Protein AF-A0AAE3LLK4-F1 (afdb_monomer_lite)

Sequence (112 aa):
MNLKKIAYYLGIALCLASPLVFGICMLIGLDNTVPLSLMITSNACRICSLEAEMTENTMRSDKAMKLYKVTTIDQYHYKRVFTVAAKSQYEALTKASVICPHENVLTIEEVD

Radius of gyration: 24.23 Å; chains: 1; bounding box: 47×38×63 Å

pLDDT: mean 74.81, std 14.13, range [47.0, 95.44]

Foldseek 3Di:
DDPLVVLVVVLVVLVVVLVVVLVVCVVVPDPCSVVVSVVSVVVNVVSVVVNVVVVVVVVLVPQAWWWKWWWWAAPVRDIDIDIDTHSDPVRRVVVVCVVPVRTHTDDMDTDD

Secondary structure (DSSP, 8-state):
--HHHHHHHHHHHHHHHHHHHHHHHHHTT-TTHHHHHHHHHHHHHHHHHHHHHHHHHHHHHHSPPEEEEEEEE-TT--EEEEEEEESSHHHHHHHHHHH-TTSEEEEEEEE-

Organism: NCBI:txid2981726

Structure (mmCIF, N/CA/C/O backbone):
data_AF-A0AAE3LLK4-F1
#
_entry.id   AF-A0AAE3LLK4-F1
#
loop_
_atom_site.group_PDB
_atom_site.id
_atom_site.type_symbol
_atom_site.label_atom_id
_atom_site.label_alt_id
_atom_site.label_comp_id
_atom_site.label_asym_id
_atom_site.label_entity_id
_atom_site.label_seq_id
_atom_site.pdbx_PDB_ins_code
_atom_site.Cartn_x
_atom_site.Cartn_y
_atom_site.Cartn_z
_atom_site.occupancy
_atom_site.B_iso_or_equiv
_atom_site.auth_seq_id
_atom_site.auth_comp_id
_atom_site.auth_asym_id
_atom_site.auth_atom_id
_atom_site.pdbx_PDB_model_num
ATOM 1 N N . MET A 1 1 ? -8.634 -16.674 18.968 1.00 47.00 1 MET A N 1
ATOM 2 C CA . MET A 1 1 ? -9.377 -15.476 19.423 1.00 47.00 1 MET A CA 1
ATOM 3 C C . MET A 1 1 ? -8.979 -14.313 18.514 1.00 47.00 1 MET A C 1
ATOM 5 O O . MET A 1 1 ? -7.790 -14.073 18.374 1.00 47.00 1 MET A O 1
ATOM 9 N N . ASN A 1 2 ? -9.914 -13.686 17.788 1.00 57.97 2 ASN A N 1
ATOM 10 C CA . ASN A 1 2 ? -9.593 -12.711 16.730 1.00 57.97 2 ASN A CA 1
ATOM 11 C C . ASN A 1 2 ? -9.253 -11.333 17.328 1.00 57.97 2 ASN A C 1
ATOM 13 O O . ASN A 1 2 ? -10.169 -10.591 17.678 1.00 57.97 2 ASN A O 1
ATOM 17 N N . LEU A 1 3 ? -7.963 -10.979 17.416 1.00 56.00 3 LEU A N 1
ATOM 18 C CA . LEU A 1 3 ? -7.491 -9.691 17.960 1.00 56.00 3 LEU A CA 1
ATOM 19 C C . LEU A 1 3 ? -8.180 -8.471 17.319 1.00 56.00 3 LEU A C 1
ATOM 21 O O . LEU A 1 3 ? -8.549 -7.543 18.031 1.00 56.00 3 LEU A O 1
ATOM 25 N N . LYS A 1 4 ? -8.437 -8.506 16.000 1.00 51.81 4 LYS A N 1
ATOM 26 C CA . LYS A 1 4 ? -9.186 -7.457 15.277 1.00 51.81 4 LYS A CA 1
ATOM 27 C C . LYS A 1 4 ? -10.586 -7.230 15.845 1.00 51.81 4 LYS A C 1
ATOM 29 O O . LYS A 1 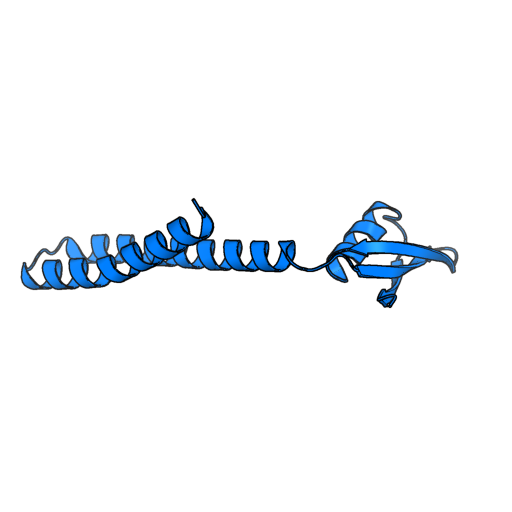4 ? -11.025 -6.097 15.979 1.00 51.81 4 LYS A O 1
ATOM 34 N N . LYS A 1 5 ? -11.275 -8.314 16.209 1.00 52.34 5 LYS A N 1
ATOM 35 C CA . LYS A 1 5 ? -12.628 -8.249 16.769 1.00 52.34 5 LYS A CA 1
ATOM 36 C C . LYS A 1 5 ? -12.605 -7.618 18.161 1.00 52.34 5 LYS A C 1
ATOM 38 O O . LYS A 1 5 ? -13.480 -6.831 18.483 1.00 52.34 5 LYS A O 1
ATOM 43 N N . ILE A 1 6 ? -11.586 -7.939 18.961 1.00 66.12 6 ILE A N 1
ATOM 44 C CA . ILE A 1 6 ? -11.416 -7.390 20.313 1.00 66.12 6 ILE A CA 1
ATOM 45 C C . ILE A 1 6 ? -11.130 -5.890 20.251 1.00 66.12 6 ILE A C 1
ATOM 47 O O . ILE A 1 6 ? -11.786 -5.134 20.955 1.00 66.12 6 ILE A O 1
ATOM 51 N N . ALA A 1 7 ? -10.200 -5.465 19.391 1.00 65.56 7 ALA A N 1
ATOM 52 C CA . ALA A 1 7 ? -9.872 -4.051 19.220 1.00 65.56 7 ALA A CA 1
ATOM 53 C C . ALA A 1 7 ? -11.097 -3.239 18.767 1.00 65.56 7 ALA A C 1
ATOM 55 O O . ALA A 1 7 ? -11.416 -2.238 19.392 1.00 65.56 7 ALA A O 1
ATOM 56 N N . TYR A 1 8 ? -11.842 -3.747 17.779 1.00 64.38 8 TYR A N 1
ATOM 57 C CA . TYR A 1 8 ? -13.065 -3.118 17.274 1.00 64.38 8 TYR A CA 1
ATOM 58 C C . TYR A 1 8 ? -14.158 -2.971 18.347 1.00 64.38 8 TYR A C 1
ATOM 60 O O . TYR A 1 8 ? -14.756 -1.909 18.504 1.00 64.38 8 TYR A O 1
ATOM 68 N N . TYR A 1 9 ? -14.412 -4.020 19.137 1.00 61.81 9 TYR A N 1
ATOM 69 C CA . TYR A 1 9 ? -15.387 -3.928 20.229 1.00 61.81 9 TYR A CA 1
ATOM 70 C C . TYR A 1 9 ? -14.908 -3.027 21.372 1.00 61.81 9 TYR A C 1
ATOM 72 O O . TYR A 1 9 ? -15.733 -2.382 22.017 1.00 61.81 9 TYR A O 1
ATOM 80 N N . LEU A 1 10 ? -13.596 -2.950 21.609 1.00 67.81 10 LEU A N 1
ATOM 81 C CA . LEU A 1 10 ? -13.011 -2.058 22.606 1.00 67.81 10 LEU A CA 1
ATOM 82 C C . LEU A 1 10 ? -13.147 -0.586 22.182 1.00 67.81 10 LEU A C 1
ATOM 84 O O . LEU A 1 10 ? -13.564 0.232 23.000 1.00 67.81 10 LEU A O 1
ATOM 88 N N . GLY A 1 11 ? -12.886 -0.261 20.911 1.00 64.19 11 GLY A N 1
ATOM 89 C CA . GLY A 1 11 ? -13.082 1.080 20.349 1.00 64.19 11 GLY A CA 1
ATOM 90 C C . GLY A 1 11 ? -14.535 1.548 20.442 1.00 64.19 11 GLY A C 1
ATOM 91 O O . GLY A 1 11 ? -14.807 2.637 20.950 1.00 64.19 11 GLY A O 1
ATOM 92 N N . ILE A 1 12 ? -15.489 0.681 20.082 1.00 67.19 12 ILE A N 1
ATOM 93 C CA . ILE A 1 12 ? -16.929 0.963 20.218 1.00 67.19 12 ILE A CA 1
ATOM 94 C C . ILE A 1 12 ? -17.327 1.167 21.685 1.00 67.19 12 ILE A C 1
ATOM 96 O O . ILE A 1 12 ? -18.058 2.107 21.996 1.00 67.19 12 ILE A O 1
ATOM 100 N N . ALA A 1 13 ? -16.843 0.324 22.602 1.00 65.75 13 ALA A N 1
ATOM 101 C CA . ALA A 1 13 ? -17.160 0.442 24.025 1.00 65.75 13 ALA A CA 1
ATOM 102 C C . ALA A 1 13 ? -16.653 1.766 24.626 1.00 65.75 13 ALA A C 1
ATOM 104 O O . ALA A 1 13 ? -17.387 2.427 25.361 1.00 65.75 13 ALA A O 1
ATOM 105 N N . LEU A 1 14 ? -15.434 2.191 24.277 1.00 63.06 14 LEU A N 1
ATOM 106 C CA . LEU A 1 14 ? -14.879 3.485 24.691 1.00 63.06 14 LEU A CA 1
ATOM 107 C C . LEU A 1 14 ? -15.632 4.671 24.066 1.00 63.06 14 LEU A C 1
ATOM 109 O O . LEU A 1 14 ? -15.887 5.671 24.746 1.00 63.06 14 LEU A O 1
ATOM 113 N N . CYS A 1 15 ? -16.037 4.552 22.800 1.00 60.31 15 CYS A N 1
ATOM 114 C CA . CYS A 1 15 ? -16.816 5.578 22.110 1.00 60.31 15 CYS A CA 1
ATOM 115 C C . CYS A 1 15 ? -18.198 5.773 22.759 1.00 60.31 15 CYS A C 1
ATOM 117 O O . CYS A 1 15 ? -18.617 6.905 22.982 1.00 60.31 15 CYS A O 1
ATOM 119 N N . LEU A 1 16 ? -18.872 4.687 23.154 1.00 60.47 16 LEU A N 1
ATOM 120 C CA . LEU A 1 16 ? -20.188 4.730 23.808 1.00 60.47 16 LEU A CA 1
ATOM 121 C C . LEU A 1 16 ? -20.133 5.105 25.298 1.00 60.47 16 LEU A C 1
ATOM 123 O O . LEU A 1 16 ? -21.094 5.667 25.823 1.00 60.47 16 LEU A O 1
ATOM 127 N N . ALA A 1 17 ? -19.021 4.838 25.987 1.00 63.31 17 ALA A N 1
ATOM 128 C CA . ALA A 1 17 ? -18.833 5.255 27.377 1.00 63.31 17 ALA A CA 1
ATOM 129 C C . ALA A 1 17 ? -18.650 6.780 27.515 1.00 63.31 17 ALA A C 1
ATOM 131 O O . ALA A 1 17 ? -19.011 7.360 28.540 1.00 63.31 17 ALA A O 1
ATOM 132 N N . SER A 1 18 ? -18.133 7.442 26.474 1.00 58.81 18 SER A N 1
ATOM 133 C CA . SER A 1 18 ? -17.770 8.866 26.507 1.00 58.81 18 SER A CA 1
ATOM 134 C C . SER A 1 18 ? -18.979 9.815 26.688 1.00 58.81 18 SER A C 1
ATOM 136 O O . SER A 1 18 ? -18.922 10.673 27.572 1.00 58.81 18 SER A O 1
ATOM 138 N N . PRO A 1 19 ? -20.110 9.652 25.965 1.00 62.91 19 PRO A N 1
ATOM 139 C CA . PRO A 1 19 ? -21.322 10.451 26.183 1.00 62.91 19 PRO A CA 1
ATOM 140 C C . PRO A 1 19 ? -22.012 10.162 27.520 1.00 62.91 19 PRO A C 1
ATOM 142 O O . PRO A 1 19 ? -22.598 11.060 28.122 1.00 62.91 19 PRO A O 1
ATOM 145 N N . LEU A 1 20 ? -21.936 8.914 27.994 1.00 62.31 20 LEU A N 1
ATOM 146 C CA . LEU A 1 20 ? -22.552 8.474 29.249 1.00 62.31 20 LEU A CA 1
ATOM 147 C C . LEU A 1 20 ? -21.891 9.145 30.458 1.00 62.31 20 LEU A C 1
ATOM 149 O O . LEU A 1 20 ? -22.584 9.687 31.317 1.00 62.31 20 LEU A O 1
ATOM 153 N N . VAL A 1 21 ? -20.557 9.182 30.490 1.00 61.28 21 VAL A N 1
ATOM 154 C CA . VAL A 1 21 ? -19.802 9.876 31.546 1.00 61.28 21 VAL A CA 1
ATOM 155 C C . VAL A 1 21 ? -20.025 11.390 31.472 1.00 61.28 21 VAL A C 1
ATOM 157 O O . VAL A 1 21 ? -20.238 12.022 32.503 1.00 61.28 21 VAL A O 1
ATOM 160 N N . PHE A 1 22 ? -20.073 11.971 30.268 1.00 58.62 22 PHE A N 1
ATOM 161 C CA . PHE A 1 22 ? -20.357 13.398 30.083 1.00 58.62 22 PHE A CA 1
ATOM 162 C C . PHE A 1 22 ? -21.745 13.807 30.604 1.00 58.62 22 PHE A C 1
ATOM 164 O O . PHE A 1 22 ? -21.869 14.806 31.315 1.00 58.62 22 PHE A O 1
ATOM 171 N N . GLY A 1 23 ? -22.780 13.013 30.305 1.00 60.66 23 GLY A N 1
ATOM 172 C CA . GLY A 1 23 ? -24.144 13.258 30.781 1.00 60.66 23 GLY A CA 1
ATOM 173 C C . GLY A 1 23 ? -24.277 13.162 32.303 1.00 60.66 23 GLY A C 1
ATOM 174 O O . GLY A 1 23 ? -24.940 13.998 32.916 1.00 60.66 23 GLY A O 1
ATOM 175 N N . ILE A 1 24 ? -23.596 12.195 32.930 1.00 64.19 24 ILE A N 1
ATOM 176 C CA . ILE A 1 24 ? -23.587 12.040 34.394 1.00 64.19 24 ILE A CA 1
ATOM 177 C C . ILE A 1 24 ? -22.848 13.211 35.064 1.00 64.19 24 ILE A C 1
ATOM 179 O O . ILE A 1 24 ? -23.325 13.743 36.063 1.00 64.19 24 ILE A O 1
ATOM 183 N N . CYS A 1 25 ? -21.723 13.668 34.506 1.00 54.75 25 CYS A N 1
ATOM 184 C CA . CYS A 1 25 ? -20.962 14.789 35.066 1.00 54.75 25 CYS A CA 1
ATOM 185 C C . CYS A 1 25 ? -21.689 16.143 34.947 1.00 54.75 25 CYS A C 1
ATOM 187 O O . CYS A 1 25 ? -21.600 16.958 35.866 1.00 54.75 25 CYS A O 1
ATOM 189 N N . MET A 1 26 ? -22.456 16.363 33.871 1.00 55.66 26 MET A N 1
ATOM 190 C CA . MET A 1 26 ? -23.318 17.547 33.713 1.00 55.66 26 MET A CA 1
ATOM 191 C C . MET A 1 26 ? -24.447 17.603 34.758 1.00 55.66 26 MET A C 1
ATOM 193 O O . MET A 1 26 ? -24.778 18.684 35.237 1.00 55.66 26 MET A O 1
ATOM 197 N N . LEU A 1 27 ? -25.013 16.454 35.153 1.00 59.50 27 LEU A N 1
ATOM 198 C CA . LEU A 1 27 ? -26.073 16.378 36.173 1.00 59.50 27 LEU A CA 1
ATOM 199 C C . LEU A 1 27 ? -25.582 16.688 37.596 1.00 59.50 27 LEU A C 1
ATOM 201 O O . LEU A 1 27 ? -26.373 17.124 38.429 1.00 59.50 27 LEU A O 1
ATOM 205 N N . ILE A 1 28 ? -24.298 16.456 37.882 1.00 63.84 28 ILE A N 1
ATOM 206 C CA . ILE A 1 28 ? -23.717 16.594 39.230 1.00 63.84 28 ILE A CA 1
ATOM 207 C C . ILE A 1 28 ? -23.083 17.990 39.437 1.00 63.84 28 ILE A C 1
ATOM 209 O O . ILE A 1 28 ? -22.643 18.311 40.537 1.00 63.84 28 ILE A O 1
ATOM 213 N N . GLY A 1 29 ? -23.081 18.861 38.417 1.00 55.12 29 GLY A N 1
ATOM 214 C CA . GLY A 1 29 ? -22.636 20.257 38.552 1.00 55.12 29 GLY A CA 1
ATOM 215 C C . GLY A 1 29 ? -21.148 20.403 38.887 1.00 55.12 29 GLY A C 1
ATOM 216 O O . GLY A 1 29 ? -20.765 21.265 39.671 1.00 55.12 29 GLY A O 1
ATOM 217 N N . LEU A 1 30 ? -20.303 19.525 38.342 1.00 57.62 30 LEU A N 1
ATOM 218 C CA . LEU A 1 30 ? -18.868 19.521 38.619 1.00 57.62 30 LEU A CA 1
ATOM 219 C C . LEU A 1 30 ? -18.141 20.450 37.624 1.00 57.62 30 LEU A C 1
ATOM 221 O O . LEU A 1 30 ? -18.011 20.110 36.451 1.00 57.62 30 LEU A O 1
ATOM 225 N N . ASP A 1 31 ? -17.616 21.598 38.057 1.00 56.38 31 ASP A N 1
ATOM 226 C CA . ASP A 1 31 ? -16.906 22.558 37.174 1.00 56.38 31 ASP A CA 1
ATOM 227 C C . ASP A 1 31 ? -15.647 21.976 36.490 1.00 56.38 31 ASP A C 1
ATOM 229 O O . ASP A 1 31 ? -15.198 22.446 35.444 1.00 56.38 31 ASP A O 1
ATOM 233 N N . ASN A 1 32 ? -15.122 20.864 37.007 1.00 55.44 32 ASN A N 1
ATOM 234 C CA . ASN A 1 32 ? -13.986 20.135 36.432 1.00 55.44 32 ASN A CA 1
ATOM 235 C C . ASN A 1 32 ? -14.366 19.285 35.194 1.00 55.44 32 ASN A C 1
ATOM 237 O O . ASN A 1 32 ? -13.518 18.599 34.619 1.00 55.44 32 ASN A O 1
ATOM 241 N N . THR A 1 33 ? -15.635 19.313 34.770 1.00 55.41 33 THR A N 1
ATOM 242 C CA . THR A 1 33 ? -16.180 18.483 33.677 1.00 55.41 33 THR A CA 1
ATOM 243 C C . THR A 1 33 ? -15.737 18.950 32.292 1.00 55.41 33 THR A C 1
ATOM 245 O O . THR A 1 33 ? -15.541 18.129 31.396 1.00 55.41 33 THR A O 1
ATOM 248 N N . VAL A 1 34 ? -15.517 20.252 32.094 1.00 60.12 34 VAL A N 1
ATOM 249 C CA . VAL A 1 34 ? -15.059 20.800 30.804 1.00 60.12 34 VAL A CA 1
ATOM 250 C C . VAL A 1 34 ? -13.661 20.280 30.423 1.00 60.12 34 VAL A C 1
ATOM 252 O O . VAL A 1 34 ? -13.531 19.710 29.341 1.00 60.12 34 VAL A O 1
ATOM 255 N N . PRO A 1 35 ? -12.621 20.358 31.278 1.00 59.03 35 PRO A N 1
ATOM 256 C CA . PRO A 1 35 ? -11.312 19.804 30.928 1.00 59.03 35 PRO A CA 1
ATOM 257 C C . PRO A 1 35 ? -11.329 18.272 30.799 1.00 59.03 35 PRO A C 1
ATOM 259 O O . PRO A 1 35 ? -10.689 17.731 29.898 1.00 59.03 35 PRO A O 1
ATOM 262 N N . LEU A 1 36 ? -12.103 17.564 31.631 1.00 61.84 36 LEU A N 1
ATOM 263 C CA . LEU A 1 36 ? -12.201 16.101 31.572 1.00 61.84 36 LEU A CA 1
ATOM 264 C C . LEU A 1 36 ? -12.891 15.620 30.283 1.00 61.84 36 LEU A C 1
ATOM 266 O O . LEU A 1 36 ? -12.417 14.693 29.628 1.00 61.84 36 LEU A O 1
ATOM 270 N N . SER A 1 37 ? -13.977 16.281 29.881 1.00 60.25 37 SER A N 1
ATOM 271 C CA . SER A 1 37 ? -14.702 15.976 28.642 1.00 60.25 37 SER A CA 1
ATOM 272 C C . SER A 1 37 ? -13.873 16.256 27.391 1.00 60.25 37 SER A C 1
ATOM 274 O O . SER A 1 37 ? -13.906 15.465 26.445 1.00 60.25 37 SER A O 1
ATOM 276 N N . LEU A 1 38 ? -13.057 17.314 27.403 1.00 61.59 38 LEU A N 1
ATOM 277 C CA . LEU A 1 38 ? -12.122 17.616 26.323 1.00 61.59 38 LEU A CA 1
ATOM 278 C C . LEU A 1 38 ? -11.022 16.546 26.215 1.00 61.59 38 LEU A C 1
ATOM 280 O O . LEU A 1 38 ? -10.696 16.105 25.113 1.00 61.59 38 LEU A O 1
ATOM 284 N N . MET A 1 39 ? -10.484 16.083 27.352 1.00 68.25 39 MET A N 1
ATOM 285 C CA . MET A 1 39 ? -9.496 14.997 27.390 1.00 68.25 39 MET A CA 1
ATOM 286 C C . MET A 1 39 ? -10.072 13.677 26.866 1.00 68.25 39 MET A C 1
ATOM 288 O O . MET A 1 39 ? -9.423 13.002 26.067 1.00 68.25 39 MET A O 1
ATOM 292 N N . ILE A 1 40 ? -11.295 13.326 27.271 1.00 67.69 40 ILE A N 1
ATOM 293 C CA . ILE A 1 40 ? -11.988 12.119 26.798 1.00 67.69 40 ILE A CA 1
ATOM 294 C C . ILE A 1 40 ? -12.253 12.214 25.290 1.00 67.69 40 ILE A C 1
ATOM 296 O O . ILE A 1 40 ? -11.928 11.284 24.556 1.00 67.69 40 ILE A O 1
ATOM 300 N N . THR A 1 41 ? -12.756 13.356 24.812 1.00 64.19 41 THR A N 1
ATOM 301 C CA . THR A 1 41 ? -13.035 13.581 23.383 1.00 64.19 41 THR A CA 1
ATOM 302 C C . THR A 1 41 ? -11.757 13.528 22.544 1.00 64.19 41 THR A C 1
ATOM 304 O O . THR A 1 41 ? -11.729 12.884 21.499 1.00 64.19 41 THR A O 1
ATOM 307 N N . SER A 1 42 ? -10.666 14.135 23.017 1.00 67.94 42 SER A N 1
ATOM 308 C CA . SER A 1 42 ? -9.360 14.086 22.346 1.00 67.94 42 SER A CA 1
ATOM 309 C C . SER A 1 42 ? -8.820 12.656 22.248 1.00 67.94 42 SER A C 1
ATOM 311 O O . SER A 1 42 ? -8.375 12.222 21.183 1.00 67.94 42 SER A O 1
ATOM 313 N N . ASN A 1 43 ? -8.926 11.881 23.330 1.00 68.75 43 ASN A N 1
ATOM 314 C CA . ASN A 1 43 ? -8.514 10.480 23.333 1.00 68.75 43 ASN A CA 1
ATOM 315 C C . ASN A 1 43 ? -9.390 9.622 22.409 1.00 68.75 43 ASN A C 1
ATOM 317 O O . ASN A 1 43 ? -8.853 8.776 21.698 1.00 68.75 43 ASN A O 1
ATOM 321 N N . ALA A 1 44 ? -10.699 9.879 22.351 1.00 67.94 44 ALA A N 1
ATOM 322 C CA . ALA A 1 44 ? -11.597 9.224 21.403 1.00 67.94 44 ALA A CA 1
ATOM 323 C C . ALA A 1 44 ? -11.207 9.534 19.949 1.00 67.94 44 ALA A C 1
ATOM 325 O O . ALA A 1 44 ? -11.068 8.610 19.154 1.00 67.94 44 ALA A O 1
ATOM 326 N N . CYS A 1 45 ? -10.922 10.798 19.611 1.00 66.56 45 CYS A N 1
ATOM 327 C CA . CYS A 1 45 ? -10.436 11.170 18.277 1.00 66.56 45 CYS A CA 1
ATOM 328 C C . CYS A 1 45 ? -9.134 10.445 17.912 1.00 66.56 45 CYS A C 1
ATOM 330 O O . CYS A 1 45 ? -8.999 9.953 16.795 1.00 66.56 45 CYS A O 1
ATOM 332 N N . ARG A 1 46 ? -8.185 10.326 18.851 1.00 68.19 46 ARG A N 1
ATOM 333 C CA . ARG A 1 46 ? -6.929 9.592 18.619 1.00 68.19 46 ARG A CA 1
ATOM 334 C C . ARG A 1 46 ? -7.163 8.103 18.379 1.00 68.19 46 ARG A C 1
ATOM 336 O O . ARG A 1 46 ? -6.507 7.535 17.513 1.00 68.19 46 ARG A O 1
ATOM 343 N N . ILE A 1 47 ? -8.085 7.485 19.119 1.00 74.38 47 ILE A N 1
ATOM 344 C CA . ILE A 1 47 ? -8.459 6.078 18.925 1.00 74.38 47 ILE A CA 1
ATOM 345 C C . ILE A 1 47 ? -9.122 5.894 17.557 1.00 74.38 47 ILE A C 1
ATOM 347 O O . ILE A 1 47 ? -8.704 5.013 16.816 1.00 74.38 47 ILE A O 1
ATOM 351 N N . CYS A 1 48 ? -10.071 6.755 17.179 1.00 66.00 48 CYS A N 1
ATOM 352 C CA . CYS A 1 48 ? -10.728 6.687 15.872 1.00 66.00 48 CYS A CA 1
ATOM 353 C C . CYS A 1 48 ? -9.734 6.864 14.713 1.00 66.00 48 CYS A C 1
ATOM 355 O O . CYS A 1 48 ? -9.795 6.120 13.736 1.00 66.00 48 CYS A O 1
ATOM 357 N N . SER A 1 49 ? -8.789 7.806 14.822 1.00 64.38 49 SER A N 1
ATOM 358 C CA . SER A 1 49 ? -7.726 7.972 13.822 1.00 64.38 49 SER A CA 1
ATOM 359 C C . SER A 1 49 ? -6.834 6.734 13.728 1.00 64.38 49 SER A C 1
ATOM 361 O O . SER A 1 49 ? -6.499 6.304 12.627 1.00 64.38 49 SER A O 1
ATOM 363 N N . LEU A 1 50 ? -6.494 6.125 14.867 1.00 70.69 50 LEU A N 1
ATOM 364 C CA . LEU A 1 50 ? -5.698 4.901 14.904 1.00 70.69 50 LEU A CA 1
ATOM 365 C C . LEU A 1 50 ? -6.463 3.701 14.321 1.00 70.69 50 LEU A C 1
ATOM 367 O O . LEU A 1 50 ? -5.881 2.889 13.608 1.00 70.69 50 LEU A O 1
ATOM 371 N N . GLU A 1 51 ? -7.766 3.578 14.578 1.00 69.44 51 GLU A N 1
ATOM 372 C CA . GLU A 1 51 ? -8.611 2.535 13.982 1.00 69.44 51 GLU A CA 1
ATOM 373 C C . GLU A 1 51 ? -8.747 2.701 12.467 1.00 69.44 51 GLU A C 1
ATOM 375 O O . GLU A 1 51 ? -8.685 1.705 11.738 1.00 69.44 51 GLU A O 1
ATOM 380 N N . ALA A 1 52 ? -8.883 3.939 11.982 1.00 67.06 52 ALA A N 1
ATOM 381 C CA . ALA A 1 52 ? -8.894 4.239 10.555 1.00 67.06 52 ALA A CA 1
ATOM 382 C C . ALA A 1 52 ? -7.565 3.834 9.895 1.00 67.06 52 ALA A C 1
ATOM 384 O O . ALA A 1 52 ? -7.575 3.103 8.904 1.00 67.06 52 ALA A O 1
ATOM 385 N N . GLU A 1 53 ? -6.432 4.203 10.498 1.00 69.69 53 GLU A N 1
ATOM 386 C CA . GLU A 1 53 ? -5.095 3.832 10.018 1.00 69.69 53 GLU A CA 1
ATOM 387 C C . GLU A 1 53 ? -4.881 2.306 10.026 1.00 69.69 53 GLU A C 1
ATOM 389 O O . GLU A 1 53 ? -4.396 1.722 9.056 1.00 69.69 53 GLU A O 1
ATOM 394 N N . MET A 1 54 ? -5.296 1.617 11.094 1.00 69.31 54 MET A N 1
ATOM 395 C CA . MET A 1 54 ? -5.199 0.154 11.209 1.00 69.31 54 MET A CA 1
ATOM 396 C C . MET A 1 54 ? -6.099 -0.577 10.202 1.00 69.31 54 MET A C 1
ATOM 398 O O . MET A 1 54 ? -5.741 -1.656 9.707 1.00 69.31 54 MET A O 1
ATOM 402 N N . THR A 1 55 ? -7.258 0.001 9.882 1.00 69.81 55 THR A N 1
ATOM 403 C CA . THR A 1 55 ? -8.184 -0.518 8.867 1.00 69.81 55 THR A CA 1
ATOM 404 C C . THR A 1 55 ? -7.611 -0.333 7.467 1.00 69.81 55 THR A C 1
ATOM 406 O O . THR A 1 55 ? -7.583 -1.293 6.694 1.00 69.81 55 THR A O 1
ATOM 409 N N . GLU A 1 56 ? -7.071 0.846 7.158 1.00 68.88 56 GLU A N 1
ATOM 410 C CA . GLU A 1 56 ? -6.389 1.114 5.890 1.00 68.88 56 GLU A CA 1
ATOM 411 C C . GLU A 1 56 ? -5.181 0.185 5.701 1.00 68.88 56 GLU A C 1
ATOM 413 O O . GLU A 1 56 ? -5.051 -0.466 4.661 1.00 68.88 56 GLU A O 1
ATOM 418 N N . ASN A 1 57 ? -4.349 0.026 6.734 1.00 65.31 57 ASN A N 1
ATOM 419 C CA . ASN A 1 57 ? -3.199 -0.879 6.709 1.00 65.31 57 ASN A CA 1
ATOM 420 C C . ASN A 1 57 ? -3.612 -2.346 6.530 1.00 65.31 57 ASN A C 1
ATOM 422 O O . ASN A 1 57 ? -2.958 -3.093 5.798 1.00 65.31 57 ASN A O 1
ATOM 426 N N . THR A 1 58 ? -4.720 -2.764 7.142 1.00 66.69 58 THR A N 1
ATOM 427 C CA . THR A 1 58 ? -5.303 -4.095 6.929 1.00 66.69 58 THR A CA 1
ATOM 428 C C . THR A 1 58 ? -5.763 -4.282 5.486 1.00 66.69 58 THR A C 1
ATOM 430 O O . THR A 1 58 ? -5.383 -5.265 4.855 1.00 66.69 58 THR A O 1
ATOM 433 N N . MET A 1 59 ? -6.543 -3.345 4.943 1.00 64.69 59 MET A N 1
ATOM 434 C CA . MET A 1 59 ? -7.035 -3.412 3.563 1.00 64.69 59 MET A CA 1
ATOM 435 C C . MET A 1 59 ? -5.886 -3.391 2.552 1.00 64.69 59 MET A C 1
ATOM 437 O O . MET A 1 59 ? -5.910 -4.106 1.550 1.00 64.69 59 MET A O 1
ATOM 441 N N . ARG A 1 60 ? -4.834 -2.618 2.840 1.00 62.50 60 ARG A N 1
ATOM 442 C CA . ARG A 1 60 ? -3.585 -2.627 2.079 1.0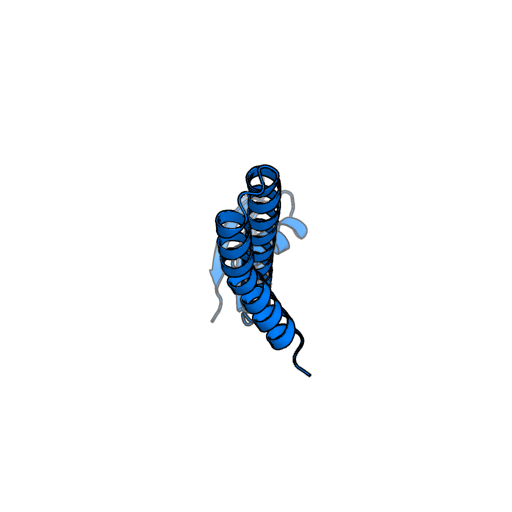0 62.50 60 ARG A CA 1
ATOM 443 C C . ARG A 1 60 ? -2.856 -3.964 2.198 1.00 62.50 60 ARG A C 1
ATOM 445 O O . ARG A 1 60 ? -2.243 -4.397 1.227 1.00 62.50 60 ARG A O 1
ATOM 452 N N . SER A 1 61 ? -2.912 -4.628 3.353 1.00 64.12 61 SER A N 1
ATOM 453 C CA . SER A 1 61 ? -2.317 -5.950 3.551 1.00 64.12 61 SER A CA 1
ATOM 454 C C . SER A 1 61 ? -3.061 -7.052 2.792 1.00 64.12 61 SER A C 1
ATOM 456 O O . SER A 1 61 ? -2.399 -7.885 2.172 1.00 64.12 61 SER A O 1
ATOM 458 N N . ASP A 1 62 ? -4.393 -7.025 2.801 1.00 65.69 62 ASP A N 1
ATOM 459 C CA . ASP A 1 62 ? -5.256 -8.060 2.212 1.00 65.69 62 ASP A CA 1
ATOM 460 C C . ASP A 1 62 ? -5.361 -7.967 0.678 1.00 65.69 62 ASP A C 1
ATOM 462 O O . ASP A 1 62 ? -5.872 -8.876 0.025 1.00 65.69 62 ASP A O 1
ATOM 466 N N . LYS A 1 63 ? -4.850 -6.890 0.071 1.00 73.50 63 LYS A N 1
ATOM 467 C CA . LYS A 1 63 ? -4.813 -6.746 -1.387 1.00 73.50 63 LYS A CA 1
ATOM 468 C C . LYS A 1 63 ? -3.838 -7.763 -1.994 1.00 73.50 63 LYS A C 1
ATOM 470 O O . LYS A 1 63 ? -2.658 -7.790 -1.636 1.00 73.50 63 LYS A O 1
ATOM 475 N N . ALA A 1 64 ? -4.337 -8.591 -2.915 1.00 81.56 64 ALA A N 1
ATOM 476 C CA . ALA A 1 64 ? -3.530 -9.575 -3.632 1.00 81.56 64 ALA A CA 1
ATOM 477 C C . ALA A 1 64 ? -2.354 -8.899 -4.358 1.00 81.56 64 ALA A C 1
ATOM 479 O O . ALA A 1 64 ? -2.490 -7.791 -4.884 1.00 81.56 64 ALA A O 1
ATOM 480 N N . MET A 1 65 ? -1.195 -9.563 -4.368 1.00 87.06 65 MET A N 1
ATOM 481 C CA . MET A 1 65 ? -0.038 -9.098 -5.130 1.00 87.06 65 MET A CA 1
ATOM 482 C C . MET A 1 65 ? -0.364 -9.155 -6.620 1.00 87.06 65 MET A C 1
ATOM 484 O O . MET A 1 65 ? -0.794 -10.191 -7.120 1.00 87.06 65 MET A O 1
ATOM 488 N N . LYS A 1 66 ? -0.127 -8.045 -7.310 1.00 90.38 66 LYS A N 1
ATOM 489 C CA . LYS A 1 66 ? -0.264 -7.910 -8.759 1.00 90.38 66 LYS A CA 1
ATOM 490 C C . LYS A 1 66 ? 1.113 -7.714 -9.375 1.00 90.38 66 LYS A C 1
ATOM 492 O O . LYS A 1 66 ? 2.026 -7.219 -8.707 1.00 90.38 66 LYS A O 1
ATOM 497 N N . LEU A 1 67 ? 1.268 -8.097 -10.635 1.00 93.56 67 LEU A N 1
ATOM 498 C CA . LEU A 1 67 ? 2.483 -7.825 -11.390 1.00 93.56 67 LEU A CA 1
ATOM 499 C C . LEU A 1 67 ? 2.334 -6.484 -12.103 1.00 93.56 67 LEU A C 1
ATOM 501 O O . LEU A 1 67 ? 1.317 -6.210 -12.729 1.00 93.56 67 LEU A O 1
ATOM 505 N N . TYR A 1 68 ? 3.356 -5.645 -11.999 1.00 94.06 68 TYR A N 1
ATOM 506 C CA . TYR A 1 68 ? 3.432 -4.377 -12.707 1.00 94.06 68 TYR A CA 1
ATOM 507 C C . TYR A 1 68 ? 4.658 -4.363 -13.598 1.00 94.06 68 TYR A C 1
ATOM 509 O O . TYR A 1 68 ? 5.762 -4.685 -13.155 1.00 94.06 68 TYR A O 1
ATOM 517 N N . LYS A 1 69 ? 4.466 -3.940 -14.840 1.00 95.44 69 LYS A N 1
ATOM 518 C CA . LYS A 1 69 ? 5.531 -3.649 -15.784 1.00 95.44 69 LYS A CA 1
ATOM 519 C C . LYS A 1 69 ? 5.882 -2.169 -15.669 1.00 95.44 69 LYS A C 1
ATOM 521 O O . LYS A 1 69 ? 5.093 -1.310 -16.054 1.00 95.44 69 LYS A O 1
ATOM 526 N N . VAL A 1 70 ? 7.048 -1.870 -15.109 1.00 94.25 70 VAL A N 1
ATOM 527 C CA . VAL A 1 70 ? 7.558 -0.504 -14.946 1.00 94.25 70 VAL A CA 1
ATOM 528 C C . VAL A 1 70 ? 8.633 -0.262 -15.993 1.00 94.25 70 VAL A C 1
ATOM 530 O O . VAL A 1 70 ? 9.644 -0.962 -16.016 1.00 94.25 70 VAL A O 1
ATOM 533 N N . THR A 1 71 ? 8.419 0.726 -16.854 1.00 93.94 71 THR A N 1
ATOM 534 C CA . THR A 1 71 ? 9.409 1.166 -17.837 1.00 93.94 71 THR A CA 1
ATOM 535 C C . THR A 1 71 ? 10.098 2.412 -17.316 1.00 93.94 71 THR A C 1
ATOM 537 O O . THR A 1 71 ? 9.436 3.414 -17.043 1.00 93.94 71 THR A O 1
ATOM 540 N N . THR A 1 72 ? 11.417 2.373 -17.212 1.00 93.12 72 THR A N 1
ATOM 541 C CA . THR A 1 72 ? 12.257 3.505 -16.829 1.00 93.12 72 THR A CA 1
ATOM 542 C C . THR A 1 72 ? 13.122 3.958 -18.002 1.00 93.12 72 THR A C 1
ATOM 544 O O . THR A 1 72 ? 13.347 3.213 -18.962 1.00 93.12 72 THR A O 1
ATOM 547 N N . ILE A 1 73 ? 13.572 5.207 -17.946 1.00 93.38 73 ILE A N 1
ATOM 548 C CA . ILE A 1 73 ? 14.472 5.819 -18.917 1.00 93.38 73 ILE A CA 1
ATOM 549 C C . ILE A 1 73 ? 15.592 6.555 -18.183 1.00 93.38 73 ILE A C 1
ATOM 551 O O . ILE A 1 73 ? 15.339 7.310 -17.241 1.00 93.38 73 ILE A O 1
ATOM 555 N N . ASP A 1 74 ? 16.830 6.323 -18.601 1.00 89.19 74 ASP A N 1
ATOM 556 C CA . ASP A 1 74 ? 17.989 7.037 -18.070 1.00 89.19 74 ASP A CA 1
ATOM 557 C C . ASP A 1 74 ? 18.282 8.334 -18.851 1.00 89.19 74 ASP A C 1
ATOM 559 O O . ASP A 1 74 ? 17.635 8.669 -19.848 1.00 89.19 74 ASP A O 1
ATOM 563 N N . GLN A 1 75 ? 19.299 9.073 -18.406 1.00 88.75 75 GLN A N 1
ATOM 564 C CA . GLN A 1 75 ? 19.764 10.302 -19.060 1.00 88.75 75 GLN A CA 1
ATOM 565 C C . GLN A 1 75 ? 20.338 10.094 -20.478 1.00 88.75 75 GLN A C 1
ATOM 567 O O . GLN A 1 75 ? 20.469 11.054 -21.235 1.00 88.75 75 GLN A O 1
ATOM 572 N N . TYR A 1 76 ? 20.672 8.857 -20.854 1.00 90.62 76 TYR A N 1
ATOM 573 C CA . TYR A 1 76 ? 21.165 8.472 -22.178 1.00 90.62 76 TYR A CA 1
ATOM 574 C C . TYR A 1 76 ? 20.049 7.928 -23.083 1.00 90.62 76 TYR A C 1
ATOM 576 O O . TYR A 1 76 ? 20.332 7.410 -24.163 1.00 90.62 76 TYR A O 1
ATOM 584 N N . HIS A 1 77 ? 18.783 8.075 -22.678 1.00 86.94 77 HIS A N 1
ATOM 585 C CA . HIS A 1 77 ? 17.607 7.512 -23.348 1.00 86.94 77 HIS A CA 1
ATOM 586 C C . HIS A 1 77 ? 17.601 5.977 -23.422 1.00 86.94 77 HIS A C 1
ATOM 588 O O . HIS A 1 77 ? 16.844 5.393 -24.207 1.00 86.94 77 HIS A O 1
ATOM 594 N N . TYR A 1 78 ? 18.402 5.307 -22.594 1.00 89.94 78 TYR A N 1
ATOM 595 C CA . TYR A 1 78 ? 18.340 3.866 -22.431 1.00 89.94 78 TYR A CA 1
ATOM 596 C C . TYR A 1 78 ? 17.068 3.505 -21.671 1.00 89.94 78 TYR A C 1
ATOM 598 O O . TYR A 1 78 ? 16.804 4.012 -20.579 1.00 89.94 78 TYR A O 1
ATOM 606 N N . LYS A 1 79 ? 16.262 2.626 -22.270 1.00 93.00 79 LYS A N 1
ATOM 607 C CA . LYS A 1 79 ? 15.002 2.164 -21.692 1.00 93.00 79 LYS A CA 1
ATOM 608 C C . LYS A 1 79 ? 15.200 0.822 -21.019 1.00 93.00 79 LYS A C 1
ATOM 610 O O . LYS A 1 79 ? 15.731 -0.111 -21.623 1.00 93.00 79 LYS A O 1
ATOM 615 N N . ARG A 1 80 ? 14.693 0.706 -19.799 1.00 89.94 80 ARG A N 1
ATOM 616 C CA . ARG A 1 80 ? 14.709 -0.537 -19.035 1.00 89.94 80 ARG A CA 1
ATOM 617 C C . ARG A 1 80 ? 13.298 -0.881 -18.588 1.00 89.94 80 ARG A C 1
ATOM 619 O O . ARG A 1 80 ? 12.490 -0.003 -18.315 1.00 89.94 80 ARG A O 1
ATOM 626 N N . VAL A 1 81 ? 12.990 -2.173 -18.567 1.00 92.25 81 VAL A N 1
ATOM 627 C CA . VAL A 1 81 ? 11.670 -2.682 -18.200 1.00 92.25 81 VAL A CA 1
ATOM 628 C C . VAL A 1 81 ? 11.827 -3.646 -17.038 1.00 92.25 81 VAL A C 1
ATOM 630 O O . VAL A 1 81 ? 12.593 -4.606 -17.118 1.00 92.25 81 VAL A O 1
ATOM 633 N N . PHE A 1 82 ? 11.069 -3.404 -15.979 1.00 89.88 82 PHE A N 1
ATOM 634 C CA . PHE A 1 82 ? 11.022 -4.232 -14.786 1.00 89.88 82 PHE A CA 1
ATOM 635 C C . PHE A 1 82 ? 9.645 -4.844 -14.629 1.00 89.88 82 PHE A C 1
ATOM 637 O O . PHE A 1 82 ? 8.642 -4.172 -14.843 1.00 89.88 82 PHE A O 1
ATOM 644 N N . THR A 1 83 ? 9.601 -6.101 -14.199 1.00 93.44 83 THR A N 1
ATOM 645 C CA . THR A 1 83 ? 8.361 -6.714 -13.723 1.00 93.44 83 THR A CA 1
ATOM 646 C C . THR A 1 83 ? 8.437 -6.805 -12.207 1.00 93.44 83 THR A C 1
ATOM 648 O O . THR A 1 83 ? 9.343 -7.439 -11.668 1.00 93.44 83 THR A O 1
ATOM 651 N N . VAL A 1 84 ? 7.521 -6.133 -11.516 1.00 92.25 84 VAL A N 1
ATOM 652 C CA .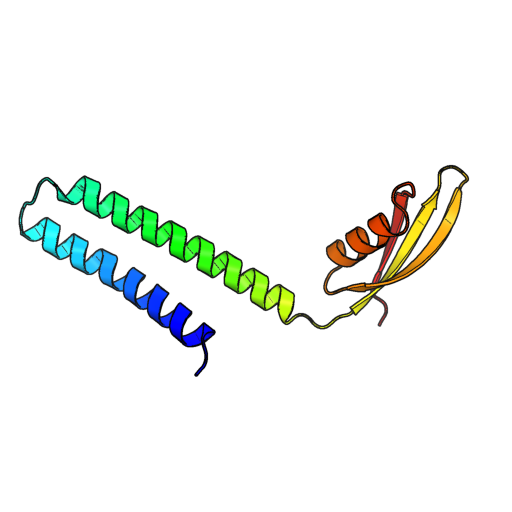 VAL A 1 84 ? 7.540 -5.975 -10.061 1.00 92.25 84 VAL A CA 1
ATOM 653 C C . VAL A 1 84 ? 6.232 -6.484 -9.477 1.00 92.25 84 VAL A C 1
ATOM 655 O O . VAL A 1 84 ? 5.158 -6.020 -9.848 1.00 92.25 84 VAL A O 1
ATOM 658 N N . ALA A 1 85 ? 6.321 -7.402 -8.517 1.00 91.75 85 ALA A N 1
ATOM 659 C CA . ALA A 1 85 ? 5.175 -7.791 -7.707 1.00 91.75 85 ALA A CA 1
ATOM 660 C C . ALA A 1 85 ? 4.905 -6.726 -6.629 1.00 91.75 85 ALA A C 1
ATOM 662 O O . ALA A 1 85 ? 5.769 -6.444 -5.784 1.00 91.75 85 ALA A O 1
ATOM 663 N N . ALA A 1 86 ? 3.715 -6.129 -6.650 1.00 90.88 86 ALA A N 1
ATOM 664 C CA . ALA A 1 86 ? 3.305 -5.089 -5.711 1.00 90.88 86 ALA A CA 1
ATOM 665 C C . ALA A 1 86 ? 1.793 -5.116 -5.452 1.00 90.88 86 ALA A C 1
ATOM 667 O O . ALA A 1 86 ? 1.015 -5.613 -6.266 1.00 90.88 86 ALA A O 1
ATOM 668 N N . LYS A 1 87 ? 1.350 -4.543 -4.330 1.00 88.81 87 LYS A N 1
ATOM 669 C CA . LYS A 1 87 ? -0.083 -4.436 -4.003 1.00 88.81 87 LYS A CA 1
ATOM 670 C C . LYS A 1 87 ? -0.744 -3.211 -4.639 1.00 88.81 87 LYS A C 1
ATOM 672 O O . LYS A 1 87 ? -1.970 -3.127 -4.721 1.00 88.81 87 LYS A O 1
ATOM 677 N N . SER A 1 88 ? 0.053 -2.242 -5.089 1.00 87.75 88 SER A N 1
ATOM 678 C CA . SER A 1 88 ? -0.401 -1.031 -5.776 1.00 87.75 88 SER A CA 1
ATOM 679 C C . SER A 1 88 ? 0.662 -0.492 -6.733 1.00 87.75 88 SER A C 1
ATOM 681 O O . SER A 1 88 ? 1.847 -0.797 -6.592 1.00 87.75 88 SER A O 1
ATOM 683 N N . GLN A 1 89 ? 0.246 0.379 -7.656 1.00 89.38 89 GLN A N 1
ATOM 684 C CA . GLN A 1 89 ? 1.157 1.111 -8.541 1.00 89.38 89 GLN A CA 1
ATOM 685 C C . GLN A 1 89 ? 2.209 1.912 -7.759 1.00 89.38 89 GLN A C 1
ATOM 687 O O . GLN A 1 89 ? 3.384 1.880 -8.103 1.00 89.38 89 GLN A O 1
ATOM 692 N N . TYR A 1 90 ? 1.823 2.576 -6.665 1.00 89.50 90 TYR A N 1
ATOM 693 C CA . TYR A 1 90 ? 2.758 3.333 -5.822 1.00 89.50 90 TYR A CA 1
ATOM 694 C C . TYR A 1 90 ? 3.854 2.447 -5.208 1.00 89.50 90 TYR A C 1
ATOM 696 O O . TYR A 1 90 ? 5.029 2.817 -5.180 1.00 89.50 90 TYR A O 1
ATOM 704 N N . GLU A 1 91 ? 3.486 1.257 -4.727 1.00 90.31 91 GLU A N 1
ATOM 705 C CA . GLU A 1 91 ? 4.460 0.302 -4.196 1.00 90.31 91 GLU A CA 1
ATOM 706 C C . GLU A 1 91 ? 5.379 -0.233 -5.308 1.00 90.31 91 GLU A C 1
ATOM 708 O O . GLU A 1 91 ? 6.584 -0.354 -5.088 1.00 90.31 91 GLU A O 1
ATOM 713 N N . ALA A 1 92 ? 4.846 -0.495 -6.507 1.00 91.31 92 ALA A N 1
ATOM 714 C CA . ALA A 1 92 ? 5.649 -0.883 -7.666 1.00 91.31 92 ALA A CA 1
ATOM 715 C C . ALA A 1 92 ? 6.646 0.213 -8.075 1.00 91.31 92 ALA A C 1
ATOM 717 O O . ALA A 1 92 ? 7.811 -0.097 -8.317 1.00 91.31 92 ALA A O 1
ATOM 718 N N . LEU A 1 93 ? 6.225 1.484 -8.079 1.00 90.81 93 LEU A N 1
ATOM 719 C CA . LEU A 1 93 ? 7.098 2.633 -8.339 1.00 90.81 93 LEU A CA 1
ATOM 720 C C . LEU A 1 93 ? 8.207 2.731 -7.298 1.00 90.81 93 LEU A C 1
ATOM 722 O O . LEU A 1 93 ? 9.372 2.820 -7.656 1.00 90.81 93 LEU A O 1
ATOM 726 N N . THR A 1 94 ? 7.856 2.638 -6.015 1.00 91.44 94 THR A N 1
ATOM 727 C CA . THR A 1 94 ? 8.836 2.710 -4.923 1.00 91.44 94 THR A CA 1
ATOM 728 C C . THR A 1 94 ? 9.885 1.603 -5.060 1.00 91.44 94 THR A C 1
ATOM 730 O O . THR A 1 94 ? 11.081 1.860 -4.949 1.00 91.44 94 THR A O 1
ATOM 733 N N . LYS A 1 95 ? 9.453 0.371 -5.357 1.00 91.31 95 LYS A N 1
ATOM 734 C CA . LYS A 1 95 ? 10.356 -0.761 -5.610 1.00 91.31 95 LYS A CA 1
ATOM 735 C C . LYS A 1 95 ? 11.234 -0.533 -6.844 1.00 91.31 95 LYS A C 1
ATOM 737 O O . LYS A 1 95 ? 12.428 -0.808 -6.780 1.00 91.31 95 LYS A O 1
ATOM 742 N N . ALA A 1 96 ? 10.681 -0.004 -7.935 1.00 88.94 96 ALA A N 1
ATOM 743 C CA . ALA A 1 96 ? 11.450 0.324 -9.136 1.00 88.94 96 ALA A CA 1
ATOM 744 C C . ALA A 1 96 ? 12.486 1.434 -8.881 1.00 88.94 96 ALA A C 1
ATOM 746 O O . ALA A 1 96 ? 13.631 1.302 -9.308 1.00 88.94 96 ALA A O 1
ATOM 747 N N . SER A 1 97 ? 12.134 2.471 -8.116 1.00 86.69 97 SER A N 1
ATOM 748 C CA . SER A 1 97 ? 13.051 3.550 -7.727 1.00 86.69 97 SER A CA 1
ATOM 749 C C . SER A 1 97 ? 14.196 3.073 -6.830 1.00 86.69 97 SER A C 1
ATOM 751 O O . SER A 1 97 ? 15.282 3.634 -6.890 1.00 86.69 97 SER A O 1
ATOM 753 N N . VAL A 1 98 ? 14.000 2.022 -6.025 1.00 88.62 98 VAL A N 1
ATOM 754 C CA . VAL A 1 98 ? 15.100 1.395 -5.266 1.00 88.62 98 VAL A CA 1
ATOM 755 C C . VAL A 1 98 ? 16.066 0.650 -6.193 1.00 88.62 98 VAL A C 1
ATOM 757 O O . VAL A 1 9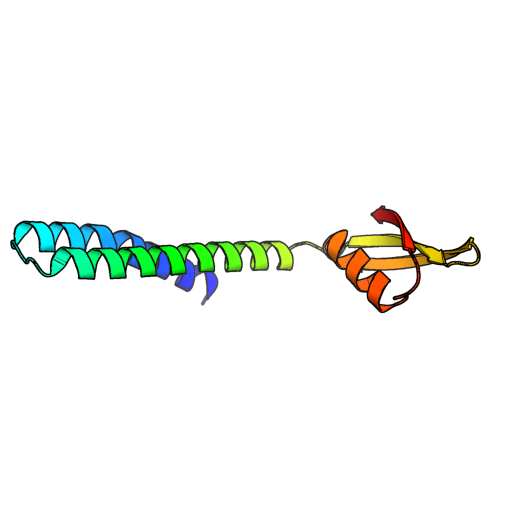8 ? 17.270 0.658 -5.952 1.00 88.62 98 VAL A O 1
ATOM 760 N N . ILE A 1 99 ? 15.556 0.014 -7.253 1.00 85.56 99 ILE A N 1
ATOM 761 C CA . ILE A 1 99 ? 16.379 -0.726 -8.222 1.00 8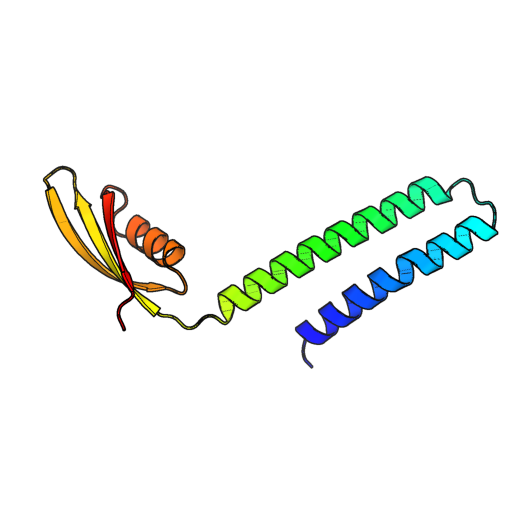5.56 99 ILE A CA 1
ATOM 762 C C . ILE A 1 99 ? 17.180 0.240 -9.109 1.00 85.56 99 ILE A C 1
ATOM 764 O O . ILE A 1 99 ? 18.360 0.001 -9.363 1.00 85.56 99 ILE A O 1
ATOM 768 N N . CYS A 1 100 ? 16.551 1.332 -9.551 1.00 84.62 100 CYS A N 1
ATOM 769 C CA . CYS A 1 100 ? 17.152 2.352 -10.408 1.00 84.62 100 CYS A CA 1
ATOM 770 C C . CYS A 1 100 ? 16.876 3.768 -9.868 1.00 84.62 100 CYS A C 1
ATOM 772 O O . CYS A 1 100 ? 15.971 4.447 -10.352 1.00 84.62 100 CYS A O 1
ATOM 774 N N . PRO A 1 101 ? 17.670 4.258 -8.898 1.00 81.00 101 PRO A N 1
ATOM 775 C CA . PRO A 1 101 ? 17.420 5.542 -8.234 1.00 81.00 101 PRO A CA 1
ATOM 776 C C . PRO A 1 101 ? 17.653 6.774 -9.119 1.00 81.00 101 PRO A C 1
ATOM 778 O O . PRO A 1 101 ? 17.238 7.872 -8.758 1.00 81.00 101 PRO A O 1
ATOM 781 N N . HIS A 1 102 ? 18.317 6.609 -10.265 1.00 83.75 102 HIS A N 1
ATOM 782 C CA . HIS A 1 102 ? 18.680 7.697 -11.179 1.00 83.75 102 HIS A CA 1
ATOM 783 C C . HIS A 1 102 ? 17.939 7.645 -12.520 1.00 83.75 102 HIS A C 1
ATOM 785 O O . HIS A 1 102 ? 18.248 8.424 -13.419 1.00 83.75 102 HIS A O 1
ATOM 791 N N . GLU A 1 103 ? 16.982 6.728 -12.673 1.00 87.56 103 GLU A N 1
ATOM 792 C CA . GLU A 1 103 ? 16.183 6.611 -13.891 1.00 87.56 103 GLU A CA 1
ATOM 793 C C . GLU A 1 103 ? 14.780 7.186 -13.657 1.00 87.56 103 GLU A C 1
ATOM 795 O O . GLU A 1 103 ? 14.173 6.998 -12.600 1.00 87.56 103 GLU A O 1
ATOM 800 N N . ASN A 1 104 ? 14.245 7.878 -14.660 1.00 89.94 104 ASN A N 1
ATOM 801 C CA . ASN A 1 104 ? 12.886 8.403 -14.620 1.00 89.94 104 ASN A CA 1
ATOM 802 C C . ASN A 1 104 ? 11.897 7.311 -15.021 1.00 89.94 104 ASN A C 1
ATOM 804 O O . ASN A 1 104 ? 12.137 6.568 -15.972 1.00 89.94 104 ASN A O 1
ATOM 808 N N . VAL A 1 105 ? 10.754 7.231 -14.344 1.00 90.00 105 VAL A N 1
ATOM 809 C CA . VAL A 1 105 ? 9.682 6.315 -14.751 1.00 90.00 105 VAL A CA 1
ATOM 810 C C . VAL A 1 105 ? 8.941 6.905 -15.949 1.00 90.00 105 VAL A C 1
ATOM 812 O O . VAL A 1 105 ? 8.436 8.022 -15.885 1.00 90.00 105 VAL A O 1
ATOM 815 N N . LEU A 1 106 ? 8.872 6.138 -17.036 1.00 91.12 106 LEU A N 1
ATOM 816 C CA . LEU A 1 106 ? 8.171 6.496 -18.265 1.00 91.12 106 LEU A CA 1
ATOM 817 C C . LEU A 1 106 ? 6.731 5.972 -18.256 1.00 91.12 106 LEU A C 1
ATOM 819 O O . LEU A 1 106 ? 5.797 6.726 -18.509 1.00 91.12 106 LEU A O 1
ATOM 823 N N . THR A 1 107 ? 6.552 4.677 -17.978 1.00 93.00 107 THR A N 1
ATOM 824 C CA . THR A 1 107 ? 5.233 4.031 -17.940 1.00 93.00 107 THR A CA 1
ATOM 825 C C . THR A 1 107 ? 5.157 2.994 -16.827 1.00 93.00 107 THR A C 1
ATOM 827 O O . THR A 1 107 ? 6.161 2.389 -16.446 1.00 93.00 107 THR A O 1
ATOM 830 N N . ILE A 1 108 ? 3.950 2.784 -16.308 1.00 94.12 108 ILE A N 1
ATOM 831 C CA . ILE A 1 108 ? 3.627 1.694 -15.393 1.00 94.12 108 ILE A CA 1
ATOM 832 C C . ILE A 1 108 ? 2.311 1.061 -15.832 1.00 94.12 108 ILE A C 1
ATOM 834 O O . ILE A 1 108 ? 1.294 1.739 -15.953 1.00 94.12 108 ILE A O 1
ATOM 838 N N . GLU A 1 109 ? 2.343 -0.241 -16.069 1.00 94.44 109 GLU A N 1
ATOM 839 C CA . GLU A 1 109 ? 1.193 -1.017 -16.529 1.00 94.44 109 GLU A CA 1
ATOM 840 C C . GLU A 1 109 ? 0.990 -2.198 -15.584 1.00 94.44 109 GLU A C 1
ATOM 842 O O . GLU A 1 109 ? 1.955 -2.829 -15.155 1.00 94.44 109 GLU A O 1
ATOM 847 N N . GLU A 1 110 ? -0.256 -2.481 -15.217 1.00 92.00 110 GLU A N 1
ATOM 848 C CA . GLU A 1 110 ? -0.596 -3.725 -14.527 1.00 92.00 110 GLU A CA 1
ATOM 849 C C . GLU A 1 110 ? -0.605 -4.864 -15.557 1.00 92.00 110 GLU A C 1
ATOM 851 O O . GLU A 1 110 ? -1.115 -4.688 -16.663 1.00 92.00 110 GLU A O 1
ATOM 856 N N . VAL A 1 111 ? -0.004 -6.000 -15.214 1.00 89.50 111 VAL A N 1
ATOM 857 C CA . VAL A 1 111 ? 0.021 -7.206 -16.046 1.00 89.50 111 VAL A CA 1
ATOM 858 C C . VAL A 1 111 ? -1.058 -8.153 -15.527 1.00 89.50 111 VAL A C 1
ATOM 86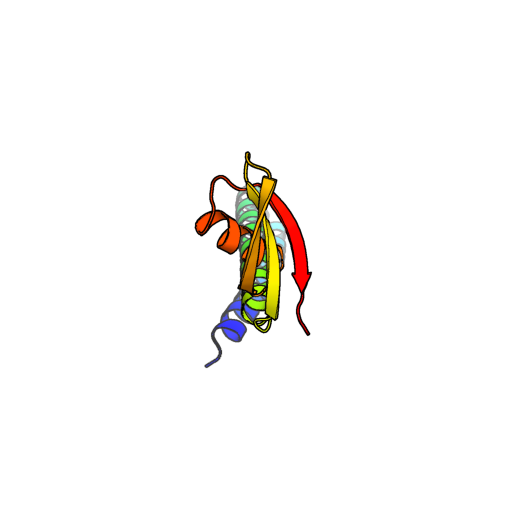0 O O . VAL A 1 111 ? -1.035 -8.490 -14.341 1.00 89.50 111 VAL A O 1
ATOM 863 N N . ASP A 1 112 ? -1.978 -8.537 -16.413 1.00 79.44 112 ASP A N 1
ATOM 864 C CA . ASP A 1 112 ? -3.044 -9.523 -16.172 1.00 79.44 112 ASP A CA 1
ATOM 865 C C . ASP A 1 112 ? -2.546 -10.957 -16.431 1.00 79.44 112 ASP A C 1
ATOM 867 O O . ASP A 1 112 ? -1.775 -11.144 -17.407 1.00 79.44 112 ASP A O 1
#